Protein AF-A0A382KDP5-F1 (afdb_monomer)

Solvent-accessible surface area (backbone atoms only — not comparable to full-atom values): 7736 Å² total; per-residue (Å²): 133,80,72,82,82,57,81,83,31,88,44,58,60,41,64,60,52,49,53,49,50,27,47,78,70,71,48,83,89,84,82,64,87,94,60,88,79,91,74,75,79,58,66,72,56,68,33,63,94,37,27,59,58,49,53,52,37,44,52,44,19,50,53,51,51,29,61,76,77,44,56,70,66,58,34,51,50,50,54,50,52,51,45,48,54,35,53,54,58,66,70,37,68,76,68,73,54,83,75,69,97,77,52,58,89,62,39,64,68,57,38,52,50,60,63,72,53,72,81,73,73,76,86,124

Mean predicted aligned error: 7.05 Å

InterPro domains:
  IPR029044 Nucleotide-diphospho-sugar transferases [G3DSA:3.90.550.10] (1-58)
  IPR029044 Nucleotide-diphospho-sugar transferases [SSF53448] (2-91)

Foldseek 3Di:
DLDDFDPLQPDPCSVVVSVVSCVVVVHDDDDDPVDDDDDPPCPPCQPPVCVLVSVVSNLLSVLVVCVVPHDPVVSVVVLVVLLVVLVVLLVPCVLVPDDPVRPPVSDNVSSVCSNPDDSPPPDD

Sequence (124 aa):
SVGLMDENHFLYNEEDDFCRRAREKGEKICFFPETSVLHLHAQSTHQNCHREKVIVEAYLSNIYFYSKYYSYFWNLFLRFLYKITFLLGLFSPSNFYNQDSRTVSGSFSLKIKLLLMNPEKNNF

Organism: NCBI:txid408172

Secondary structure (DSSP, 8-state):
---S--TT-SSSSHHHHHHHHHHHTTPPP---TT------TTTTTT-HHHHHHHHHHHHHHHHHHHHHHS-HHHHHHHHHHHHHHHHHHHH-GGGTS---TT-GGG-HHHHHHHHH--------

Structure (mmCIF, N/CA/C/O backbone):
data_AF-A0A382KDP5-F1
#
_entry.id   AF-A0A382KDP5-F1
#
loop_
_atom_site.group_PDB
_atom_site.id
_atom_site.type_symbol
_atom_site.label_atom_id
_atom_site.label_alt_id
_atom_site.label_comp_id
_atom_site.label_asym_id
_atom_site.label_entity_id
_atom_site.label_seq_id
_atom_site.pdbx_PDB_ins_code
_atom_site.Cartn_x
_atom_site.Cartn_y
_atom_site.Cartn_z
_atom_site.occupancy
_atom_site.B_iso_or_equiv
_atom_site.auth_seq_id
_atom_site.auth_comp_id
_atom_site.auth_asym_id
_atom_site.auth_atom_id
_atom_site.pdbx_PDB_model_num
ATOM 1 N N . SER A 1 1 ? -23.173 2.062 6.433 1.00 84.50 1 SER A N 1
ATOM 2 C CA . SER A 1 1 ? -22.479 1.460 5.274 1.00 84.50 1 SER A CA 1
ATOM 3 C C . SER A 1 1 ? -21.019 1.913 5.241 1.00 84.50 1 SER A C 1
ATOM 5 O O . SER A 1 1 ? -20.703 2.983 5.765 1.00 84.50 1 SER A O 1
ATOM 7 N N . VAL A 1 2 ? -20.109 1.111 4.670 1.00 93.00 2 VAL A N 1
ATOM 8 C CA . VAL A 1 2 ? -18.653 1.391 4.628 1.00 93.00 2 VAL A CA 1
ATOM 9 C C . VAL A 1 2 ? -18.298 2.570 3.710 1.00 93.00 2 VAL A C 1
ATOM 11 O O . VAL A 1 2 ? -17.400 3.341 4.053 1.00 93.00 2 VAL A O 1
ATOM 14 N N . GLY A 1 3 ? -19.078 2.795 2.650 1.00 94.81 3 GLY A N 1
ATOM 15 C CA . GLY A 1 3 ? -18.825 3.794 1.603 1.00 94.81 3 GLY A CA 1
ATOM 16 C C . GLY A 1 3 ? -18.307 3.131 0.324 1.00 94.81 3 GLY A C 1
ATOM 17 O O . GLY A 1 3 ? -18.292 1.905 0.247 1.00 94.81 3 GLY A O 1
ATOM 18 N N . LEU A 1 4 ? -17.893 3.928 -0.664 1.00 96.06 4 LEU A N 1
ATOM 19 C CA . LEU A 1 4 ? -17.241 3.434 -1.885 1.00 96.06 4 LEU A CA 1
ATOM 20 C C . LEU A 1 4 ? -15.741 3.156 -1.650 1.00 96.06 4 LEU A C 1
ATOM 22 O O . LEU A 1 4 ? -15.221 3.332 -0.537 1.00 96.06 4 LEU A O 1
ATOM 26 N N . MET A 1 5 ? -15.058 2.674 -2.689 1.00 95.62 5 MET A N 1
ATOM 27 C CA . MET A 1 5 ? -13.594 2.608 -2.722 1.00 95.62 5 MET A CA 1
ATOM 28 C C . MET A 1 5 ? -12.992 4.016 -2.781 1.00 95.62 5 MET A C 1
ATOM 30 O O . MET A 1 5 ? -13.632 4.953 -3.248 1.00 95.62 5 MET A O 1
ATOM 34 N N . ASP A 1 6 ? -11.783 4.157 -2.245 1.00 95.12 6 ASP A N 1
ATOM 35 C CA . ASP A 1 6 ? -11.060 5.426 -2.224 1.00 95.12 6 ASP A CA 1
ATOM 36 C C . ASP A 1 6 ? -10.316 5.617 -3.552 1.00 95.12 6 ASP A C 1
ATOM 38 O O . ASP A 1 6 ? -9.404 4.856 -3.870 1.00 95.12 6 ASP A O 1
ATOM 42 N N . GLU A 1 7 ? -10.694 6.634 -4.325 1.00 94.00 7 GLU A N 1
ATOM 43 C CA . GLU A 1 7 ? -10.117 6.916 -5.648 1.00 94.00 7 GLU A CA 1
ATOM 44 C C . GLU A 1 7 ? -8.642 7.352 -5.582 1.00 94.00 7 GLU A C 1
ATOM 46 O O . GLU A 1 7 ? -7.938 7.367 -6.596 1.00 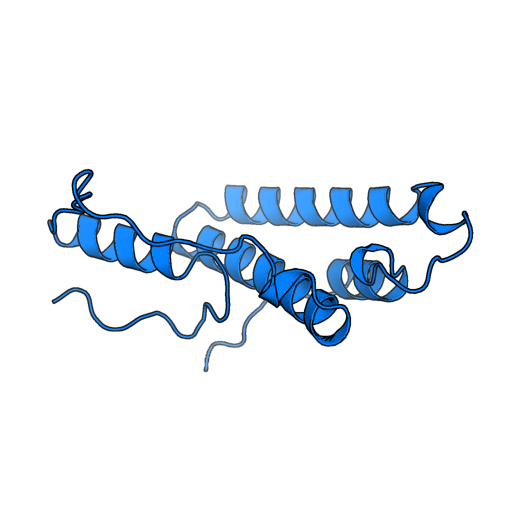94.00 7 GLU A O 1
ATOM 51 N N . ASN A 1 8 ? -8.119 7.630 -4.380 1.00 91.88 8 ASN A N 1
ATOM 52 C CA . ASN A 1 8 ? -6.686 7.824 -4.174 1.00 91.88 8 ASN A CA 1
ATOM 53 C C . ASN A 1 8 ? -5.876 6.529 -4.345 1.00 91.88 8 ASN A C 1
ATOM 55 O O . ASN A 1 8 ? -4.652 6.606 -4.487 1.00 91.88 8 ASN A O 1
ATOM 59 N N . HIS A 1 9 ? -6.519 5.362 -4.393 1.00 93.56 9 HIS A N 1
ATOM 60 C CA . HIS A 1 9 ? -5.897 4.092 -4.751 1.00 93.56 9 HIS A CA 1
ATOM 61 C C . HIS A 1 9 ? -6.341 3.654 -6.151 1.00 93.56 9 HIS A C 1
ATOM 63 O O . HIS A 1 9 ? -7.439 3.142 -6.335 1.00 93.56 9 HIS A O 1
ATOM 69 N N . PHE A 1 10 ? -5.472 3.827 -7.153 1.00 91.56 10 PHE A N 1
ATOM 70 C CA . PHE A 1 10 ? -5.710 3.238 -8.478 1.00 91.56 10 PHE A CA 1
ATOM 71 C C . PHE A 1 10 ? -5.381 1.738 -8.497 1.00 91.56 10 PHE A C 1
ATOM 73 O O .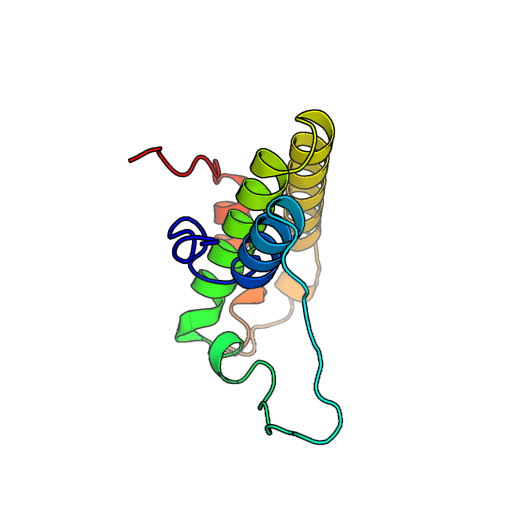 PHE A 1 10 ? -6.052 0.965 -9.172 1.00 91.56 10 PHE A O 1
ATOM 80 N N . LEU A 1 11 ? -4.311 1.346 -7.798 1.00 92.12 11 LEU A N 1
ATOM 81 C CA . LEU A 1 11 ? -3.842 -0.032 -7.683 1.00 92.12 11 LEU A CA 1
ATOM 82 C C . LEU A 1 11 ? -3.036 -0.181 -6.386 1.00 92.12 11 LEU A C 1
ATOM 84 O O . LEU A 1 11 ? -2.205 0.686 -6.091 1.00 92.12 11 LEU A O 1
ATOM 88 N N . TYR A 1 12 ? -3.229 -1.295 -5.682 1.00 94.19 12 TYR A N 1
ATOM 89 C CA . TYR A 1 12 ? -2.651 -1.610 -4.370 1.00 94.19 12 TYR A CA 1
ATOM 90 C C . TYR A 1 12 ? -3.201 -0.754 -3.216 1.00 94.19 12 TYR A C 1
ATOM 92 O O . TYR A 1 12 ? -3.381 0.458 -3.341 1.00 94.19 12 TYR A O 1
ATOM 100 N N . ASN A 1 13 ? -3.382 -1.399 -2.058 1.00 96.88 13 ASN A N 1
ATOM 101 C CA . ASN A 1 13 ? -3.927 -0.861 -0.804 1.00 96.88 13 ASN A CA 1
ATOM 102 C C . ASN A 1 13 ? -5.400 -0.400 -0.841 1.00 96.88 13 ASN A C 1
ATOM 104 O O . ASN A 1 13 ? -5.934 -0.038 0.204 1.00 96.88 13 ASN A O 1
ATOM 108 N N . GLU A 1 14 ? -6.082 -0.454 -1.986 1.00 97.00 14 GLU A N 1
ATOM 109 C CA . GLU A 1 14 ? -7.517 -0.181 -2.140 1.00 97.00 14 GLU A CA 1
ATOM 110 C C . GLU A 1 14 ? -8.374 -1.146 -1.311 1.00 97.00 14 GLU A C 1
ATOM 112 O O . GLU A 1 14 ? -9.314 -0.736 -0.624 1.00 97.00 14 GLU A O 1
ATOM 117 N N . GLU A 1 15 ? -8.015 -2.430 -1.331 1.00 96.38 15 GLU A N 1
ATOM 118 C CA . GLU A 1 15 ? -8.706 -3.478 -0.581 1.00 96.38 15 GLU A CA 1
ATOM 119 C C . GLU A 1 15 ? -8.390 -3.382 0.912 1.00 96.38 15 GLU A C 1
ATOM 121 O O . GLU A 1 15 ? -9.296 -3.499 1.739 1.00 96.38 15 GLU A O 1
ATOM 126 N N . ASP A 1 16 ? -7.126 -3.125 1.260 1.00 96.94 16 ASP A N 1
ATOM 127 C CA . ASP A 1 16 ? -6.677 -2.966 2.646 1.00 96.94 16 ASP A CA 1
ATOM 128 C C . ASP A 1 16 ? -7.330 -1.751 3.314 1.00 96.94 16 ASP A C 1
ATOM 130 O O . ASP A 1 16 ? -7.796 -1.844 4.455 1.00 96.94 16 ASP A O 1
ATOM 134 N N . ASP A 1 17 ? -7.419 -0.628 2.597 1.00 97.62 17 ASP A N 1
ATOM 135 C CA . ASP A 1 17 ? -8.133 0.578 3.021 1.00 97.62 17 ASP A CA 1
ATOM 136 C C . ASP A 1 17 ? -9.614 0.283 3.273 1.00 97.62 17 ASP A C 1
ATOM 138 O O . ASP A 1 17 ? -10.146 0.571 4.351 1.00 97.62 17 ASP A O 1
ATOM 142 N N . PHE A 1 18 ? -10.276 -0.352 2.303 1.00 97.44 18 PHE A N 1
ATOM 143 C CA . PHE A 1 18 ? -11.689 -0.695 2.414 1.00 97.44 18 PHE A CA 1
ATOM 144 C C . PHE A 1 18 ? -11.950 -1.644 3.590 1.00 97.44 18 PHE A C 1
ATOM 146 O O . PHE A 1 18 ? -12.849 -1.406 4.402 1.00 97.44 18 PHE A O 1
ATOM 153 N N . CYS A 1 19 ? -11.129 -2.686 3.730 1.00 97.25 19 CYS A N 1
ATOM 154 C CA . CYS A 1 19 ? -11.202 -3.653 4.820 1.00 97.25 19 CYS A CA 1
ATOM 155 C C . CYS A 1 19 ? -10.973 -2.998 6.185 1.00 97.25 19 CYS A C 1
ATOM 157 O O . CYS A 1 19 ? -11.664 -3.324 7.155 1.00 97.25 19 CYS A O 1
ATOM 159 N N . ARG A 1 20 ? -10.032 -2.054 6.284 1.00 97.31 20 ARG A N 1
ATOM 160 C CA . ARG A 1 20 ? -9.788 -1.319 7.527 1.00 97.31 20 ARG A CA 1
ATOM 161 C C . ARG A 1 20 ? -10.977 -0.423 7.887 1.00 97.31 20 ARG A C 1
ATOM 163 O O . ARG A 1 20 ? -11.457 -0.521 9.015 1.00 97.31 20 ARG A O 1
ATOM 170 N N . ARG A 1 21 ? -11.529 0.340 6.934 1.00 97.38 21 ARG A N 1
ATOM 171 C CA . ARG A 1 21 ? -12.757 1.138 7.146 1.00 97.38 21 ARG A CA 1
ATOM 172 C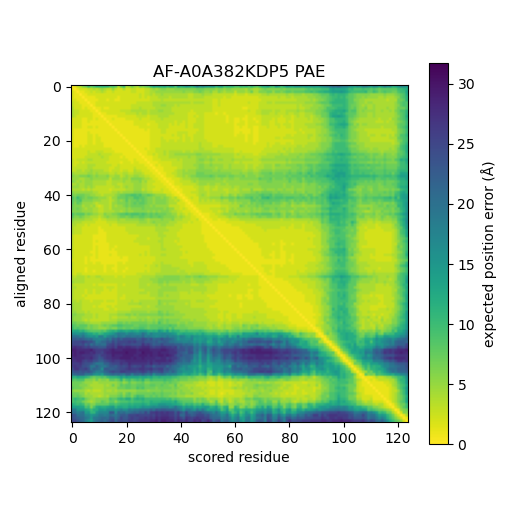 C . ARG A 1 21 ? -13.965 0.284 7.523 1.00 97.38 21 ARG A C 1
ATOM 174 O O . ARG A 1 21 ? -14.801 0.715 8.316 1.00 97.38 21 ARG A O 1
ATOM 181 N N . ALA A 1 22 ? -14.078 -0.915 6.955 1.00 97.69 22 ALA A N 1
ATOM 182 C CA . ALA A 1 22 ? -15.123 -1.866 7.314 1.00 97.69 22 ALA A CA 1
ATOM 183 C C . ALA A 1 22 ? -14.987 -2.297 8.784 1.00 97.69 22 ALA A C 1
ATOM 185 O O . ALA A 1 22 ? -15.948 -2.192 9.548 1.00 97.69 22 ALA A O 1
ATOM 186 N N . ARG A 1 23 ? -13.777 -2.681 9.212 1.00 97.19 23 ARG A N 1
ATOM 187 C CA . ARG A 1 23 ? -13.492 -3.050 10.611 1.00 97.19 23 ARG A CA 1
ATOM 188 C C . ARG A 1 23 ? -13.749 -1.905 11.589 1.00 97.19 23 ARG A C 1
ATOM 190 O O . ARG A 1 23 ? -14.334 -2.138 12.640 1.00 97.19 23 ARG A O 1
ATOM 197 N N . GLU A 1 24 ? -13.366 -0.677 11.243 1.00 96.44 24 GLU A N 1
ATOM 198 C CA . GLU A 1 24 ? -13.627 0.521 12.063 1.00 96.44 24 GLU A CA 1
ATOM 199 C C . GLU A 1 24 ? -15.127 0.768 12.289 1.00 96.44 24 GLU A C 1
ATOM 201 O O . GLU A 1 24 ? -15.518 1.342 13.304 1.00 96.44 24 GLU A O 1
ATOM 206 N N . LYS A 1 25 ? -15.978 0.289 11.376 1.00 97.00 25 LYS A N 1
ATOM 207 C CA . LYS A 1 25 ? -17.443 0.350 11.479 1.00 97.00 25 LYS A CA 1
ATOM 208 C C . LYS A 1 25 ? -18.068 -0.891 12.126 1.00 97.00 25 LYS A C 1
ATOM 210 O O . LYS A 1 25 ? -19.291 -0.987 12.181 1.00 97.00 25 LYS A O 1
ATOM 215 N N . GLY A 1 26 ? -17.256 -1.822 12.625 1.00 96.88 26 GLY A N 1
ATOM 216 C CA . GLY A 1 26 ? -17.722 -3.058 13.257 1.00 96.88 26 GLY A CA 1
ATOM 217 C C . GLY A 1 26 ? -18.174 -4.141 12.274 1.00 96.88 26 GLY A C 1
ATOM 218 O O . GLY A 1 26 ? -18.766 -5.134 12.698 1.00 96.88 26 GLY A O 1
ATOM 219 N N . GLU A 1 27 ? -17.896 -3.979 10.978 1.00 97.06 27 GLU A N 1
ATOM 220 C CA . GLU A 1 27 ? -18.214 -4.992 9.972 1.00 97.06 27 GLU A CA 1
ATOM 221 C C . GLU A 1 27 ? -17.256 -6.187 10.077 1.00 97.06 27 GLU A C 1
ATOM 223 O O . GLU A 1 27 ? -16.078 -6.057 10.432 1.00 97.06 27 GLU A O 1
ATOM 228 N N . LYS A 1 28 ? -17.756 -7.373 9.722 1.00 95.88 28 LYS A N 1
ATOM 229 C CA . LYS A 1 28 ? -16.962 -8.607 9.691 1.00 95.88 28 LYS A CA 1
ATOM 230 C C . LYS A 1 28 ? -16.383 -8.832 8.298 1.00 95.88 28 LYS A C 1
ATOM 232 O O . LYS A 1 28 ? -17.088 -8.716 7.302 1.00 95.88 28 LYS A O 1
ATOM 237 N N . ILE A 1 29 ? -15.110 -9.217 8.243 1.00 95.38 29 ILE A N 1
ATOM 238 C CA . ILE A 1 29 ? -14.464 -9.685 7.012 1.00 95.38 29 ILE A CA 1
ATOM 239 C C . ILE A 1 29 ? -14.518 -11.209 7.013 1.00 95.38 29 ILE A C 1
ATOM 241 O O . ILE A 1 29 ? -13.964 -11.841 7.913 1.00 95.38 29 ILE A O 1
ATOM 245 N N . CYS A 1 30 ? -15.192 -11.783 6.022 1.00 94.88 30 CYS A N 1
ATOM 246 C CA . CYS A 1 30 ? -15.425 -13.220 5.918 1.00 94.88 30 CYS A CA 1
ATOM 247 C C . CYS A 1 30 ? -14.620 -13.818 4.759 1.00 94.88 30 CYS A C 1
ATOM 249 O O . CYS A 1 30 ? -14.543 -13.231 3.683 1.00 94.88 30 CYS A O 1
ATOM 251 N N . PHE A 1 31 ? -14.069 -15.010 4.974 1.00 94.56 31 PHE A N 1
ATOM 252 C CA . PHE A 1 31 ? -13.431 -15.835 3.951 1.00 94.56 31 PHE A CA 1
ATOM 253 C C . PHE A 1 31 ? -14.212 -17.146 3.832 1.00 94.56 31 PHE A C 1
ATOM 255 O O . PHE A 1 31 ? -14.526 -17.756 4.852 1.00 94.56 31 PHE A O 1
ATOM 262 N N . PHE A 1 32 ? -14.529 -17.558 2.604 1.00 96.06 32 PHE A N 1
ATOM 263 C CA . PHE A 1 32 ? -15.314 -18.759 2.312 1.00 96.06 32 PHE A CA 1
ATOM 264 C C . PHE A 1 32 ? -14.418 -19.809 1.644 1.00 96.06 32 PHE A C 1
ATOM 266 O O . PHE A 1 32 ? -14.222 -19.738 0.429 1.00 96.06 32 PHE A O 1
ATOM 273 N N . PRO A 1 33 ? -13.841 -20.756 2.407 1.00 95.19 33 PRO A N 1
ATOM 274 C CA . PRO A 1 33 ? -12.889 -21.731 1.874 1.00 95.19 33 PRO A CA 1
ATOM 275 C C . PRO A 1 33 ? -13.508 -22.700 0.854 1.00 95.19 33 PRO A C 1
ATOM 277 O O . PRO A 1 33 ? -12.781 -23.289 0.057 1.00 95.19 33 PRO A O 1
ATOM 280 N N . GLU A 1 34 ? -14.833 -22.861 0.847 1.00 97.38 34 GLU A N 1
ATOM 281 C CA . GLU A 1 34 ? -15.558 -23.739 -0.078 1.00 97.38 34 GLU A CA 1
ATOM 282 C C . GLU A 1 34 ? -15.672 -23.156 -1.497 1.00 97.38 34 GLU A C 1
ATOM 284 O O . GLU A 1 34 ? -16.068 -23.858 -2.426 1.00 97.38 34 GLU A O 1
ATOM 289 N N . THR A 1 35 ? -15.341 -21.875 -1.682 1.00 96.19 35 THR A N 1
ATOM 290 C CA . THR A 1 35 ? -15.380 -21.192 -2.981 1.00 96.19 35 THR A CA 1
ATOM 291 C C . THR A 1 35 ? -13.964 -20.871 -3.444 1.00 96.19 35 THR A C 1
ATOM 293 O O . THR A 1 35 ? -13.142 -20.384 -2.672 1.00 96.19 35 THR A O 1
ATOM 296 N N . SER A 1 36 ? -13.670 -21.107 -4.724 1.00 95.00 36 SER A N 1
ATOM 297 C CA . SER A 1 36 ? -12.368 -20.780 -5.311 1.00 95.00 36 SER A CA 1
ATOM 298 C C . SER A 1 36 ? -12.511 -20.070 -6.653 1.00 95.00 36 SER A C 1
ATOM 300 O O . SER A 1 36 ? -13.473 -20.271 -7.392 1.00 95.00 36 SER A O 1
ATOM 302 N N . VAL A 1 37 ? -11.534 -19.215 -6.952 1.00 94.50 37 VAL A N 1
ATOM 303 C CA . VAL A 1 37 ? -11.405 -18.494 -8.220 1.00 94.50 37 VAL A CA 1
ATOM 304 C C . VAL A 1 37 ? -9.960 -18.633 -8.685 1.00 94.50 37 VAL A C 1
ATOM 306 O O . VAL A 1 37 ? -9.030 -18.451 -7.898 1.00 94.50 37 VAL A O 1
ATOM 309 N N . LEU A 1 38 ? -9.757 -18.953 -9.964 1.00 94.94 38 LEU A N 1
ATOM 310 C CA . LEU A 1 38 ? -8.423 -18.989 -10.554 1.00 94.94 38 LEU A CA 1
ATOM 311 C C . LEU A 1 38 ? -7.948 -17.560 -10.836 1.00 94.94 38 LEU A C 1
ATOM 313 O O . LEU A 1 38 ? -8.468 -16.893 -11.728 1.00 94.94 38 LEU A O 1
ATOM 317 N N . HIS A 1 39 ? -6.927 -17.110 -10.110 1.00 91.31 39 HIS A N 1
ATOM 318 C CA . HIS A 1 39 ? -6.257 -15.838 -10.366 1.00 91.31 39 HIS A CA 1
ATOM 319 C C . HIS A 1 39 ? -4.896 -16.091 -11.021 1.00 91.31 39 HIS A C 1
ATOM 321 O O . HIS A 1 39 ? -3.981 -16.638 -10.404 1.00 91.31 39 HIS A O 1
ATOM 327 N N . LEU A 1 40 ? -4.750 -15.669 -12.278 1.00 92.31 40 LEU A N 1
ATOM 328 C CA . LEU A 1 40 ? -3.468 -15.685 -12.981 1.00 92.31 40 LEU A CA 1
ATOM 329 C C . LEU A 1 40 ? -2.589 -14.542 -12.463 1.00 92.31 40 LEU A C 1
ATOM 331 O O . LEU A 1 40 ? -2.659 -13.406 -12.936 1.00 92.31 40 LEU A O 1
ATOM 335 N N . HIS A 1 41 ? -1.790 -14.852 -11.443 1.00 87.19 41 HIS A N 1
ATOM 336 C CA . HIS A 1 41 ? -1.013 -13.863 -10.709 1.00 87.19 41 HIS A CA 1
ATOM 337 C C . HIS A 1 41 ? -0.120 -13.025 -11.635 1.00 87.19 41 HIS A C 1
ATOM 339 O O . HIS A 1 41 ? 0.627 -13.550 -12.461 1.00 87.19 41 HIS A O 1
ATOM 345 N N . ALA A 1 42 ? -0.190 -11.706 -11.459 1.00 83.69 42 ALA A N 1
ATOM 346 C CA . ALA A 1 42 ? 0.675 -10.717 -12.095 1.00 83.69 42 ALA A CA 1
ATOM 347 C C . ALA A 1 42 ? 0.607 -10.614 -13.638 1.00 83.69 42 ALA A C 1
ATOM 349 O O . ALA A 1 42 ? 1.391 -9.879 -14.244 1.00 83.69 42 ALA A O 1
ATOM 350 N N . GLN A 1 43 ? -0.358 -11.275 -14.290 1.00 85.88 43 GLN A N 1
ATOM 351 C CA . GLN A 1 43 ? -0.487 -11.284 -15.755 1.00 85.88 43 GLN A CA 1
ATOM 352 C C . GLN A 1 43 ? -0.747 -9.888 -16.356 1.00 85.88 43 GLN A C 1
ATOM 354 O O . GLN A 1 43 ? -0.300 -9.595 -17.466 1.00 85.88 43 GLN A O 1
ATOM 359 N N . SER A 1 44 ? -1.449 -9.011 -15.636 1.00 84.81 44 SER A N 1
ATOM 360 C CA . SER A 1 44 ? -1.694 -7.617 -16.034 1.00 84.81 44 SER A CA 1
ATOM 361 C C . SER A 1 44 ? -0.551 -6.682 -15.631 1.00 84.81 44 SER A C 1
ATOM 363 O O . SER A 1 44 ? -0.186 -5.775 -16.378 1.00 84.81 44 SER A O 1
ATOM 365 N N . THR A 1 45 ? 0.064 -6.919 -14.471 1.00 87.31 45 THR A N 1
ATOM 366 C CA . THR A 1 45 ? 1.062 -6.017 -13.881 1.00 87.31 45 THR A CA 1
ATOM 367 C C . THR A 1 45 ? 2.481 -6.219 -14.416 1.00 87.31 45 THR A C 1
ATOM 369 O O . THR A 1 45 ? 3.303 -5.303 -14.327 1.00 87.31 45 THR A O 1
ATOM 372 N N . HIS A 1 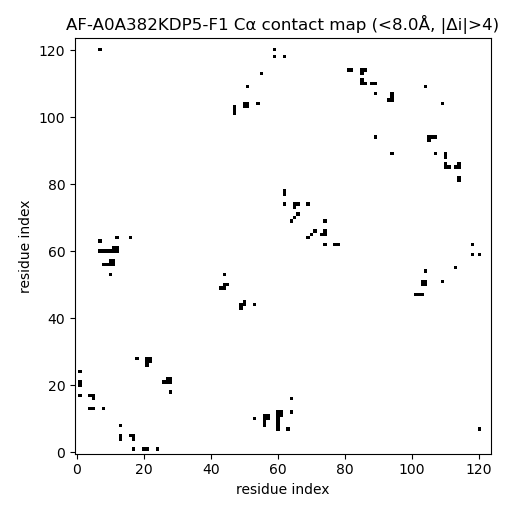46 ? 2.778 -7.384 -15.000 1.00 85.31 46 HIS A N 1
ATOM 373 C CA . HIS A 1 46 ? 4.074 -7.688 -15.623 1.00 85.31 46 HIS A CA 1
ATOM 374 C C . HIS A 1 46 ? 4.142 -7.345 -17.116 1.00 85.31 46 HIS A C 1
ATOM 376 O O . HIS A 1 46 ? 5.178 -7.550 -17.748 1.00 85.31 46 HIS A O 1
ATOM 382 N N . GLN A 1 47 ? 3.077 -6.782 -17.689 1.00 86.38 47 GLN A N 1
ATOM 383 C CA . GLN A 1 47 ? 3.104 -6.312 -19.070 1.00 86.38 47 GLN A CA 1
ATOM 384 C C . GLN A 1 47 ? 4.020 -5.093 -19.190 1.00 86.38 47 GLN A C 1
ATOM 386 O O . GLN A 1 47 ? 3.879 -4.119 -18.448 1.00 86.38 47 GLN A O 1
ATOM 391 N N . ASN A 1 48 ? 4.947 -5.121 -20.150 1.00 81.19 48 ASN A N 1
ATOM 392 C CA . ASN A 1 48 ? 5.948 -4.064 -20.314 1.00 81.19 48 ASN A CA 1
ATOM 393 C C . ASN A 1 48 ? 5.324 -2.673 -20.490 1.00 81.19 48 ASN A C 1
ATOM 395 O O . ASN A 1 48 ? 5.793 -1.717 -19.882 1.00 81.19 48 ASN A O 1
ATOM 399 N N . CYS A 1 49 ? 4.227 -2.566 -21.240 1.00 84.81 49 CYS A N 1
ATOM 400 C CA . CYS A 1 49 ? 3.500 -1.310 -21.446 1.00 84.81 49 CYS A CA 1
ATOM 401 C C . CYS A 1 49 ? 2.916 -0.701 -20.158 1.00 84.81 49 CYS A C 1
ATOM 403 O O . CYS A 1 49 ? 2.681 0.504 -20.109 1.00 84.81 49 CYS A O 1
ATOM 405 N N . HIS A 1 50 ? 2.685 -1.500 -19.113 1.00 87.75 50 HIS A N 1
ATOM 406 C CA . HIS A 1 50 ? 2.048 -1.055 -17.870 1.00 87.75 50 HIS A CA 1
ATOM 407 C C . HIS A 1 50 ? 2.993 -1.043 -16.675 1.00 87.75 50 HIS A C 1
ATOM 409 O O . HIS A 1 50 ? 2.704 -0.394 -15.670 1.00 87.75 50 HIS A O 1
ATOM 415 N N . ARG A 1 51 ? 4.138 -1.721 -16.775 1.00 86.81 51 ARG A N 1
ATOM 416 C CA . ARG A 1 51 ? 5.030 -1.964 -15.642 1.00 86.81 51 ARG A CA 1
ATOM 417 C C . ARG A 1 51 ? 5.515 -0.681 -14.967 1.00 86.81 51 ARG A C 1
ATOM 419 O O . ARG A 1 51 ? 5.584 -0.652 -13.743 1.00 86.81 51 ARG A O 1
ATOM 426 N N . GLU A 1 52 ? 5.807 0.373 -15.734 1.00 88.31 52 GLU A N 1
ATOM 427 C CA . GLU A 1 52 ? 6.172 1.678 -15.164 1.00 88.31 52 GLU A CA 1
ATOM 428 C C . GLU A 1 52 ? 5.038 2.240 -14.300 1.00 88.31 52 GLU A C 1
ATOM 430 O O . GLU A 1 52 ? 5.250 2.551 -13.129 1.00 88.31 52 GLU A O 1
ATOM 435 N N . LYS A 1 53 ? 3.825 2.315 -14.864 1.00 90.69 53 LYS A N 1
ATOM 436 C CA . LYS A 1 53 ? 2.641 2.823 -14.166 1.00 90.69 53 LYS A CA 1
ATOM 437 C C . LYS A 1 53 ? 2.363 2.009 -12.905 1.00 90.69 53 LYS A C 1
ATOM 439 O O . LYS A 1 53 ? 2.165 2.590 -11.852 1.00 90.69 53 LYS A O 1
ATOM 444 N N . VAL A 1 54 ? 2.433 0.682 -12.984 1.00 92.19 54 VAL A N 1
ATOM 445 C CA . VAL A 1 54 ? 2.247 -0.213 -11.829 1.00 92.19 54 VAL A CA 1
ATOM 446 C C . VAL A 1 54 ? 3.224 0.115 -10.697 1.00 92.19 54 VAL A C 1
ATOM 448 O O . VAL A 1 54 ? 2.813 0.163 -9.543 1.00 92.19 54 VAL A O 1
ATOM 451 N N . ILE A 1 55 ? 4.505 0.355 -11.001 1.00 91.19 55 ILE A N 1
ATOM 452 C CA . ILE A 1 55 ? 5.512 0.696 -9.981 1.00 91.19 55 ILE A CA 1
ATOM 453 C C . ILE A 1 55 ? 5.213 2.064 -9.355 1.00 91.19 55 ILE A C 1
ATOM 455 O O . ILE A 1 55 ? 5.295 2.209 -8.135 1.00 91.19 55 ILE A O 1
ATOM 459 N N . VAL A 1 56 ? 4.859 3.057 -10.175 1.00 91.81 56 VAL A N 1
ATOM 460 C CA . VAL A 1 56 ? 4.511 4.404 -9.698 1.00 91.81 56 VAL A CA 1
ATOM 461 C C . VAL A 1 56 ? 3.267 4.366 -8.808 1.00 91.81 56 VAL A C 1
ATOM 463 O O . VAL A 1 56 ? 3.292 4.925 -7.715 1.00 91.81 56 VAL A O 1
ATOM 466 N N . GLU A 1 57 ? 2.212 3.672 -9.231 1.00 93.50 57 GLU A N 1
ATOM 467 C CA . GLU A 1 57 ? 0.965 3.558 -8.466 1.00 93.50 57 GLU A CA 1
ATOM 468 C C . GLU A 1 57 ? 1.170 2.764 -7.174 1.00 93.50 57 GLU A C 1
ATOM 470 O O . GLU A 1 57 ? 0.699 3.192 -6.126 1.00 93.50 57 GLU A O 1
ATOM 475 N N . ALA A 1 58 ? 1.970 1.691 -7.192 1.00 93.00 58 ALA A N 1
ATOM 476 C CA . ALA A 1 58 ? 2.347 0.977 -5.972 1.00 93.00 58 ALA A CA 1
ATOM 477 C C . ALA A 1 58 ? 3.082 1.889 -4.978 1.00 93.00 58 ALA A C 1
ATOM 479 O O . ALA A 1 58 ? 2.809 1.854 -3.778 1.00 93.00 58 ALA A O 1
ATOM 480 N N . TYR A 1 59 ? 4.015 2.716 -5.456 1.00 93.69 59 TYR A N 1
ATOM 481 C CA . TYR A 1 59 ? 4.709 3.682 -4.606 1.00 93.69 59 TYR A CA 1
ATOM 482 C C . TYR A 1 59 ? 3.732 4.713 -4.019 1.00 93.69 59 TYR A C 1
ATOM 484 O O . TYR A 1 59 ? 3.704 4.908 -2.803 1.00 93.69 59 TYR A O 1
ATOM 492 N N . LEU A 1 60 ? 2.891 5.322 -4.859 1.00 93.75 60 LEU A N 1
ATOM 493 C CA . LEU A 1 60 ? 1.900 6.317 -4.442 1.00 93.75 60 LEU A CA 1
ATOM 494 C C . LEU A 1 60 ? 0.893 5.758 -3.434 1.00 93.75 60 LEU A C 1
ATOM 496 O O . LEU A 1 60 ? 0.694 6.362 -2.379 1.00 93.75 60 LEU A O 1
ATOM 500 N N . SER A 1 61 ? 0.302 4.598 -3.724 1.00 95.12 61 SER A N 1
ATOM 501 C CA . SER A 1 61 ? -0.648 3.926 -2.835 1.00 95.12 61 SER A CA 1
ATOM 502 C C . SER A 1 61 ? -0.031 3.592 -1.481 1.00 95.12 61 SER A C 1
ATOM 504 O O . SER A 1 61 ? -0.697 3.743 -0.460 1.00 95.12 61 SER A O 1
ATOM 506 N N . ASN A 1 62 ? 1.237 3.174 -1.428 1.00 95.31 62 ASN A N 1
ATOM 507 C CA . ASN A 1 62 ? 1.913 2.886 -0.159 1.00 95.31 62 ASN A CA 1
ATOM 508 C C . ASN A 1 62 ? 2.149 4.144 0.676 1.00 95.31 62 ASN A C 1
ATOM 510 O O . ASN A 1 62 ? 1.862 4.155 1.874 1.00 95.31 62 ASN A O 1
ATOM 514 N N . ILE A 1 63 ? 2.624 5.223 0.053 1.00 94.94 63 ILE A N 1
ATOM 515 C CA . ILE A 1 63 ? 2.828 6.488 0.761 1.00 94.94 63 ILE A CA 1
ATOM 516 C C . ILE A 1 63 ? 1.502 7.064 1.270 1.00 94.94 63 ILE A C 1
ATOM 518 O O . ILE A 1 63 ? 1.444 7.511 2.419 1.00 94.94 63 ILE A O 1
ATOM 522 N N . TYR A 1 64 ? 0.447 7.026 0.453 1.00 95.12 64 TYR A N 1
ATOM 523 C CA . TYR A 1 64 ? -0.881 7.491 0.848 1.00 95.12 64 TYR A CA 1
ATOM 524 C C . TYR A 1 64 ? -1.448 6.649 1.998 1.00 95.12 64 TYR A C 1
ATOM 526 O O . TYR A 1 64 ? -1.783 7.202 3.047 1.00 95.12 64 TYR A O 1
ATOM 534 N N . PHE A 1 65 ? -1.435 5.318 1.876 1.00 96.25 65 PHE A N 1
ATOM 535 C CA . PHE A 1 65 ? -1.921 4.412 2.921 1.00 96.25 65 PHE A CA 1
ATOM 536 C C . PHE A 1 65 ? -1.206 4.634 4.260 1.00 96.25 65 PHE A C 1
ATOM 538 O O . PHE A 1 65 ? -1.844 4.741 5.309 1.00 96.25 65 PHE A O 1
ATOM 545 N N . TYR A 1 66 ? 0.123 4.795 4.233 1.00 96.06 66 TYR A N 1
ATOM 546 C CA . TYR A 1 66 ? 0.884 5.090 5.446 1.00 96.06 66 TYR A CA 1
ATOM 547 C C . TYR A 1 66 ? 0.533 6.449 6.044 1.00 96.06 66 TYR A C 1
ATOM 549 O O . TYR A 1 66 ? 0.524 6.582 7.262 1.00 96.06 66 TYR A O 1
ATOM 557 N N . SER A 1 67 ? 0.255 7.459 5.218 1.00 94.69 67 SER A N 1
ATOM 558 C CA . SER A 1 67 ? -0.140 8.782 5.717 1.00 94.69 67 SER A CA 1
ATOM 559 C C . SER A 1 67 ? -1.534 8.778 6.344 1.00 94.69 67 SER A C 1
ATOM 561 O O . SER A 1 67 ? -1.771 9.508 7.300 1.00 94.69 67 SER A O 1
ATOM 563 N N . LYS A 1 68 ? -2.429 7.919 5.843 1.00 95.25 68 LYS A N 1
ATOM 564 C CA . LYS A 1 68 ? -3.806 7.783 6.322 1.00 95.25 68 LYS A CA 1
ATOM 565 C C . LYS A 1 68 ? -3.896 7.033 7.651 1.00 95.25 68 LYS A C 1
ATOM 567 O O . LYS A 1 68 ? -4.730 7.363 8.487 1.00 95.25 68 LYS A O 1
ATOM 572 N N . TYR A 1 69 ? -3.041 6.028 7.849 1.00 96.00 69 TYR A N 1
ATOM 573 C CA . TYR A 1 69 ? -3.223 5.037 8.915 1.00 96.00 69 TYR A CA 1
ATOM 574 C C . TYR A 1 69 ? -2.071 4.884 9.904 1.00 96.00 69 TYR A C 1
ATOM 576 O O . TYR A 1 69 ? -2.239 4.218 10.929 1.00 96.00 69 TYR A O 1
ATOM 584 N N . TYR A 1 70 ? -0.906 5.455 9.609 1.00 95.44 70 TYR A N 1
ATOM 585 C CA . TYR A 1 70 ? 0.283 5.353 10.446 1.00 95.44 70 TYR A CA 1
ATOM 586 C C . TYR A 1 70 ? 0.790 6.746 10.811 1.00 95.44 70 TYR A C 1
ATOM 588 O O . TYR A 1 70 ? 0.427 7.753 10.207 1.00 95.44 70 TYR A O 1
ATOM 596 N N . SER A 1 71 ? 1.632 6.818 11.842 1.00 94.12 71 SER A N 1
ATOM 597 C CA . SER A 1 71 ? 2.181 8.098 12.280 1.00 94.12 71 SER A CA 1
ATOM 598 C C . SER A 1 71 ? 3.077 8.723 11.207 1.00 94.12 71 SER A C 1
ATOM 600 O O . SER A 1 71 ? 3.695 8.030 10.392 1.00 94.12 71 SER A O 1
ATOM 602 N N . TYR A 1 72 ? 3.213 10.050 11.265 1.00 91.88 72 TYR A N 1
ATOM 603 C CA . TYR A 1 72 ? 4.108 10.811 10.390 1.00 91.88 72 TYR A CA 1
ATOM 604 C 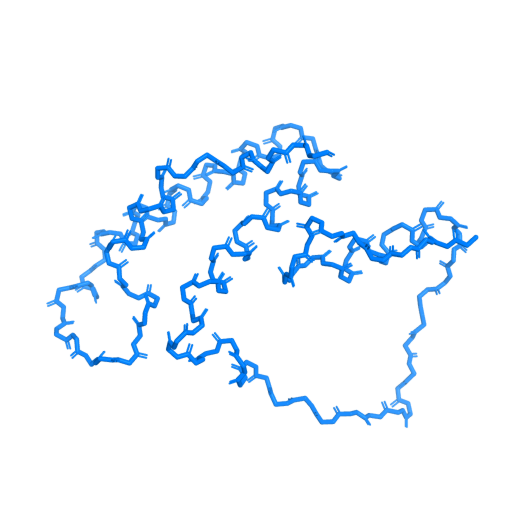C . TYR A 1 72 ? 5.530 10.224 10.347 1.00 91.88 72 TYR A C 1
ATOM 606 O O . TYR A 1 72 ? 6.130 10.127 9.279 1.00 91.88 72 TYR A O 1
ATOM 614 N N . PHE A 1 73 ? 6.045 9.755 11.490 1.00 95.50 73 PHE A N 1
ATOM 615 C CA . PHE A 1 73 ? 7.357 9.114 11.570 1.00 95.50 73 PHE A CA 1
ATOM 616 C C . PHE A 1 73 ? 7.448 7.847 10.710 1.00 95.50 73 PHE A C 1
ATOM 618 O O . PHE A 1 73 ? 8.408 7.686 9.960 1.00 95.50 73 PHE A O 1
ATOM 625 N N . TRP A 1 74 ? 6.442 6.968 10.765 1.00 94.62 74 TRP A N 1
ATOM 626 C CA . TRP A 1 74 ? 6.407 5.763 9.932 1.00 94.62 74 TRP A 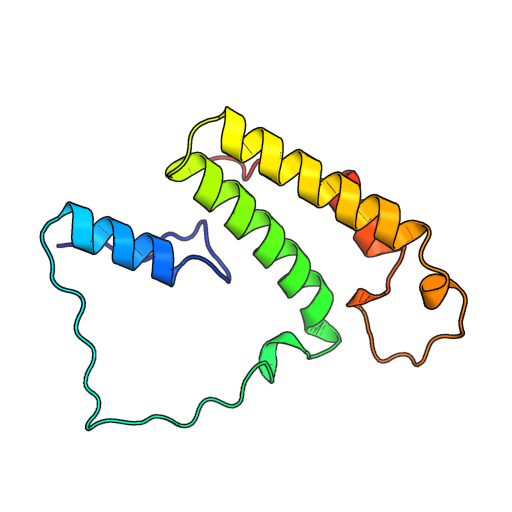CA 1
ATOM 627 C C . TRP A 1 74 ? 6.280 6.093 8.447 1.00 94.62 74 TRP A C 1
ATOM 629 O O . TRP A 1 74 ? 6.912 5.436 7.620 1.00 94.62 74 TRP A O 1
ATOM 639 N N . ASN A 1 75 ? 5.526 7.139 8.100 1.00 92.62 75 ASN A N 1
ATOM 640 C CA . ASN A 1 75 ? 5.455 7.618 6.722 1.00 92.62 75 ASN A CA 1
ATOM 641 C C . ASN A 1 75 ? 6.817 8.140 6.228 1.00 92.62 75 ASN A C 1
ATOM 643 O O . ASN A 1 75 ? 7.257 7.792 5.131 1.00 92.62 75 ASN A O 1
ATOM 647 N N . LEU A 1 76 ? 7.522 8.920 7.053 1.00 93.25 76 LEU A N 1
ATOM 648 C CA . LEU A 1 76 ? 8.858 9.424 6.738 1.00 93.25 76 LEU A CA 1
ATOM 649 C C . LEU A 1 76 ? 9.877 8.287 6.606 1.00 93.25 76 LEU A C 1
ATOM 651 O O . LEU A 1 76 ? 10.671 8.275 5.664 1.00 93.25 76 LEU A O 1
ATOM 655 N N . PHE A 1 77 ? 9.825 7.311 7.512 1.00 95.94 77 PHE A N 1
ATOM 656 C CA . PHE A 1 77 ? 10.683 6.133 7.466 1.00 95.94 77 PHE A CA 1
ATOM 657 C C . PHE A 1 77 ? 10.456 5.321 6.186 1.00 95.94 77 PHE A C 1
ATOM 659 O O . PHE A 1 77 ? 11.417 4.975 5.503 1.00 95.94 77 PHE A O 1
ATOM 666 N N . LEU A 1 78 ? 9.199 5.096 5.790 1.00 94.81 78 LEU A N 1
ATOM 667 C CA . LEU A 1 78 ? 8.878 4.423 4.532 1.00 94.81 78 LEU A CA 1
ATOM 668 C C . LEU A 1 78 ? 9.425 5.188 3.316 1.00 94.81 78 LEU A C 1
ATOM 670 O O . LEU A 1 78 ? 10.045 4.594 2.434 1.00 94.81 78 LEU A O 1
ATOM 674 N N . ARG A 1 79 ? 9.254 6.516 3.276 1.00 93.50 79 ARG A N 1
ATOM 675 C CA . ARG A 1 79 ? 9.826 7.365 2.214 1.00 93.50 79 ARG A CA 1
ATOM 676 C C . ARG A 1 79 ? 11.345 7.238 2.154 1.00 93.50 79 ARG A C 1
ATOM 678 O O . ARG A 1 79 ? 11.908 7.166 1.065 1.00 93.50 79 ARG A O 1
ATOM 685 N N . PHE A 1 80 ? 12.002 7.206 3.309 1.00 94.31 80 PHE A N 1
ATOM 686 C CA . PHE A 1 80 ? 13.443 7.014 3.403 1.00 94.31 80 PHE A CA 1
ATOM 687 C C . PHE A 1 80 ? 13.874 5.642 2.867 1.00 94.31 80 PHE A C 1
ATOM 689 O O . PHE A 1 80 ? 14.788 5.579 2.044 1.00 94.31 80 PHE A O 1
ATOM 696 N N . LEU A 1 81 ? 13.174 4.567 3.243 1.00 95.06 81 LEU A N 1
ATOM 697 C CA . LEU A 1 81 ? 13.428 3.224 2.718 1.00 95.06 81 LEU A CA 1
ATOM 698 C C . LEU A 1 81 ? 13.287 3.169 1.194 1.00 95.06 81 LEU A C 1
ATOM 700 O O . LEU A 1 81 ? 14.190 2.671 0.528 1.00 95.06 81 LEU A O 1
ATOM 704 N N . TYR A 1 82 ? 12.226 3.751 0.627 1.00 93.94 82 TYR A N 1
ATOM 705 C CA . TYR A 1 82 ? 12.068 3.826 -0.828 1.00 93.94 82 TYR A CA 1
ATOM 706 C C . TYR A 1 82 ? 13.227 4.558 -1.504 1.00 93.94 82 TYR A C 1
ATOM 708 O O . TYR A 1 82 ? 13.758 4.067 -2.500 1.00 93.94 82 TYR A O 1
ATOM 716 N N . LYS A 1 83 ? 13.669 5.697 -0.951 1.00 91.94 83 LYS A N 1
ATOM 717 C CA . LYS A 1 83 ? 14.833 6.424 -1.479 1.00 91.94 83 LYS A CA 1
ATOM 718 C C . LYS A 1 83 ? 16.089 5.556 -1.459 1.00 91.94 83 LYS A C 1
ATOM 720 O O . LYS A 1 83 ? 16.791 5.514 -2.465 1.00 91.94 83 LYS A O 1
ATOM 725 N N . ILE A 1 84 ? 16.346 4.828 -0.369 1.00 92.56 84 ILE A N 1
ATOM 726 C CA . ILE A 1 84 ? 17.462 3.873 -0.297 1.00 92.56 84 ILE A CA 1
ATOM 727 C C . ILE A 1 84 ? 17.321 2.798 -1.375 1.00 92.56 84 ILE A C 1
ATOM 729 O O . ILE A 1 84 ? 18.272 2.559 -2.114 1.00 92.56 84 ILE A O 1
ATOM 733 N N . THR A 1 85 ? 16.153 2.165 -1.500 1.00 89.56 85 THR A N 1
ATOM 734 C CA . THR A 1 85 ? 15.923 1.106 -2.491 1.00 89.56 85 THR A CA 1
ATOM 735 C C . THR A 1 85 ? 16.150 1.607 -3.915 1.00 89.56 85 THR A C 1
ATOM 737 O O . THR A 1 85 ? 16.809 0.928 -4.703 1.00 89.56 85 THR A O 1
ATOM 740 N N . PHE A 1 86 ? 15.662 2.803 -4.250 1.00 88.81 86 PHE A N 1
ATOM 741 C CA . PHE A 1 86 ? 15.885 3.393 -5.567 1.00 88.81 86 PHE A CA 1
ATOM 742 C C . PHE A 1 86 ? 17.358 3.745 -5.788 1.00 88.81 86 PHE A C 1
ATOM 744 O O . PHE A 1 86 ? 17.881 3.403 -6.845 1.00 88.81 86 PHE A O 1
ATOM 751 N N . LEU A 1 87 ? 18.043 4.326 -4.794 1.00 89.44 87 LEU A N 1
ATOM 752 C CA . LEU A 1 87 ? 19.475 4.645 -4.860 1.00 89.44 87 LEU A CA 1
ATOM 753 C C . LEU A 1 87 ? 20.337 3.393 -5.048 1.00 89.44 87 LEU A C 1
ATOM 755 O O . LEU A 1 87 ? 21.096 3.324 -6.009 1.00 89.44 87 LEU A O 1
ATOM 759 N N . LEU A 1 88 ? 20.184 2.375 -4.197 1.00 88.19 88 LEU A N 1
ATOM 760 C CA . LEU A 1 88 ? 20.875 1.086 -4.352 1.00 88.19 88 LEU A CA 1
ATOM 761 C C . LEU A 1 88 ? 20.561 0.459 -5.713 1.00 88.19 88 LEU A C 1
ATOM 763 O O . LEU A 1 88 ? 21.440 -0.071 -6.392 1.00 88.19 88 LEU A O 1
ATOM 767 N N . GLY A 1 89 ? 19.311 0.599 -6.151 1.00 82.62 89 GLY A N 1
ATOM 768 C CA . GLY A 1 89 ? 18.863 0.195 -7.468 1.00 82.62 89 GLY A CA 1
ATOM 769 C C . GLY A 1 89 ? 19.590 0.895 -8.616 1.00 82.62 89 GLY A C 1
ATOM 770 O O . GLY A 1 89 ? 19.652 0.281 -9.675 1.00 82.62 89 GLY A O 1
ATOM 771 N N . LEU A 1 90 ? 20.134 2.109 -8.461 1.00 82.06 90 LEU A N 1
ATOM 772 C CA . LEU A 1 90 ? 20.950 2.801 -9.479 1.00 82.06 90 LEU A CA 1
ATOM 773 C C . LEU A 1 90 ? 22.382 2.249 -9.549 1.00 82.06 90 LEU A C 1
ATOM 775 O O . LEU A 1 90 ? 22.963 2.193 -10.630 1.00 82.06 90 LEU A O 1
ATOM 779 N N . PHE A 1 91 ? 22.926 1.802 -8.416 1.00 80.31 91 PHE A N 1
ATOM 780 C CA . PHE A 1 91 ? 24.284 1.253 -8.321 1.00 80.31 91 PHE A CA 1
ATOM 781 C C . PHE A 1 91 ? 24.364 -0.251 -8.600 1.00 80.31 91 PHE A C 1
ATOM 783 O O . PHE A 1 91 ? 25.458 -0.797 -8.713 1.00 8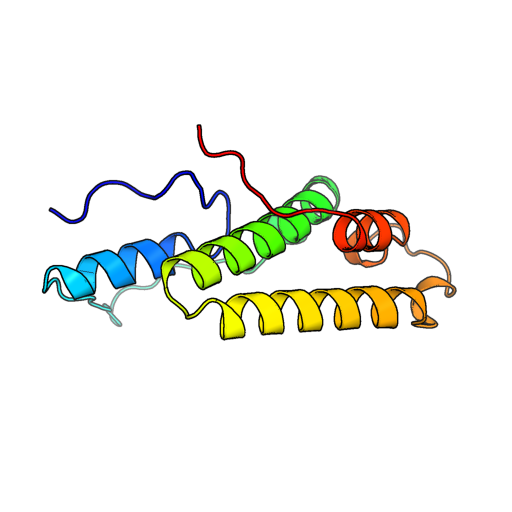0.31 91 PHE A O 1
ATOM 790 N N . SER A 1 92 ? 23.222 -0.933 -8.725 1.00 74.88 92 SER A N 1
ATOM 791 C CA . SER A 1 92 ? 23.196 -2.358 -9.046 1.00 74.88 92 SER A CA 1
ATOM 792 C C . SER A 1 92 ? 23.884 -2.637 -10.399 1.00 74.88 92 SER A C 1
ATOM 794 O O . SER A 1 92 ? 23.476 -2.060 -11.414 1.00 74.88 92 SER A O 1
ATOM 796 N N . PRO A 1 93 ? 24.862 -3.566 -10.467 1.00 61.38 93 PRO A N 1
ATOM 797 C CA . PRO A 1 93 ? 25.529 -3.946 -11.717 1.00 61.38 93 PRO A CA 1
ATOM 798 C C . PRO A 1 93 ? 24.560 -4.515 -12.766 1.00 61.38 93 PRO A C 1
ATOM 800 O O . PRO A 1 93 ? 24.850 -4.501 -13.961 1.00 61.38 93 PRO A O 1
ATOM 803 N N . SER A 1 94 ? 23.369 -4.948 -12.334 1.00 61.16 94 SER A N 1
ATOM 804 C CA . SER A 1 94 ? 22.264 -5.360 -13.205 1.00 61.16 94 SER A CA 1
ATOM 805 C C . SER A 1 94 ? 21.731 -4.243 -14.113 1.00 61.16 94 SER A C 1
ATOM 807 O O . SER A 1 94 ? 20.961 -4.537 -15.017 1.00 61.16 94 SER A O 1
ATOM 809 N N . ASN A 1 95 ? 22.096 -2.975 -13.880 1.00 56.28 95 ASN A N 1
ATOM 810 C CA . ASN A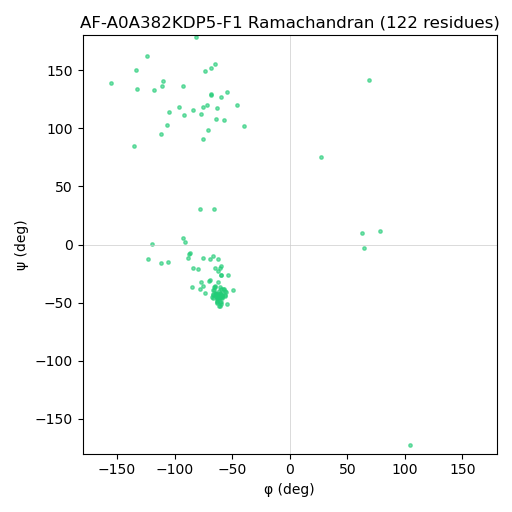 1 95 ? 21.776 -1.868 -14.790 1.00 56.28 95 ASN A CA 1
ATOM 811 C C . ASN A 1 95 ? 22.723 -1.797 -16.003 1.00 56.28 95 ASN A C 1
ATOM 813 O O . ASN A 1 95 ? 22.371 -1.168 -16.995 1.00 56.28 95 ASN A O 1
ATOM 817 N N . PHE A 1 96 ? 23.917 -2.401 -15.913 1.00 53.03 96 PHE A N 1
ATOM 818 C CA . PHE A 1 96 ? 24.969 -2.338 -16.938 1.00 53.03 96 PHE A CA 1
ATOM 819 C C . PHE A 1 96 ? 25.123 -3.637 -17.746 1.00 53.03 96 PHE A C 1
ATOM 821 O O . PHE A 1 96 ? 25.734 -3.621 -18.812 1.00 53.03 96 PHE A O 1
ATOM 828 N N . TYR A 1 97 ? 24.559 -4.759 -17.285 1.00 44.88 97 TYR A N 1
ATOM 829 C CA . TYR A 1 97 ? 24.426 -5.961 -18.110 1.00 44.88 97 TYR A CA 1
ATOM 830 C C . TYR A 1 97 ? 23.286 -5.768 -19.119 1.00 44.88 97 TYR A C 1
ATOM 832 O O . TYR A 1 97 ? 22.141 -5.549 -18.729 1.00 44.88 97 TYR A O 1
ATOM 840 N N . ASN A 1 98 ? 23.633 -5.822 -20.409 1.00 44.59 98 ASN A N 1
ATOM 841 C CA . ASN A 1 98 ? 22.759 -5.623 -21.568 1.00 44.59 98 ASN A CA 1
ATOM 842 C C . ASN A 1 98 ? 21.364 -6.258 -21.408 1.00 44.59 98 ASN A C 1
ATOM 844 O O . ASN A 1 98 ? 21.181 -7.461 -21.560 1.00 44.59 98 ASN A O 1
ATOM 848 N N . GLN A 1 99 ? 20.394 -5.400 -21.100 1.00 47.78 99 GLN A N 1
ATOM 849 C CA . GLN A 1 99 ? 19.170 -5.158 -21.861 1.00 47.78 99 GLN A CA 1
ATOM 850 C C . GLN A 1 99 ? 18.658 -6.318 -22.724 1.00 47.78 99 GLN A C 1
ATOM 852 O O . GLN A 1 99 ? 18.661 -6.259 -23.951 1.00 47.78 99 GLN A O 1
ATOM 857 N N . ASP A 1 100 ? 18.072 -7.316 -22.072 1.00 40.16 100 ASP A N 1
ATOM 858 C CA . ASP A 1 100 ? 16.897 -7.940 -22.663 1.00 40.16 100 ASP A CA 1
ATOM 859 C C . ASP A 1 100 ? 15.771 -6.904 -22.517 1.00 40.16 100 ASP A C 1
ATOM 861 O O . ASP A 1 100 ? 15.470 -6.446 -21.411 1.00 40.16 100 ASP A O 1
ATOM 865 N N . SER A 1 101 ? 15.190 -6.459 -23.627 1.00 43.03 101 SER A N 1
ATOM 866 C CA . SER A 1 101 ? 14.186 -5.386 -23.765 1.00 43.03 101 SER A CA 1
ATOM 867 C C . SER A 1 101 ? 12.826 -5.700 -23.101 1.00 43.03 101 SER A C 1
ATOM 869 O O . SER A 1 101 ? 11.769 -5.252 -23.542 1.00 43.03 101 SER A O 1
ATOM 871 N N . ARG A 1 102 ? 12.848 -6.482 -22.017 1.00 48.62 102 ARG A N 1
ATOM 872 C CA . ARG A 1 102 ? 11.721 -7.167 -21.380 1.00 48.62 102 ARG A CA 1
ATOM 873 C C . ARG A 1 102 ? 11.476 -6.759 -19.922 1.00 48.62 102 ARG A C 1
ATOM 875 O O . ARG A 1 102 ? 10.566 -7.308 -19.313 1.00 48.62 102 ARG A O 1
ATOM 882 N N . THR A 1 103 ? 12.257 -5.846 -19.329 1.00 52.38 103 THR A N 1
ATOM 883 C CA . THR A 1 103 ? 12.095 -5.462 -17.910 1.00 52.38 103 THR A CA 1
ATOM 884 C C . THR A 1 103 ? 12.154 -3.944 -17.686 1.00 52.38 103 THR A C 1
ATOM 886 O O . THR A 1 103 ? 13.156 -3.372 -17.266 1.00 52.38 103 THR A O 1
ATOM 889 N N . VAL A 1 104 ? 11.021 -3.258 -17.864 1.00 55.50 104 VAL A N 1
ATOM 890 C CA . VAL A 1 104 ? 10.861 -1.820 -17.524 1.00 55.50 104 VAL A CA 1
ATOM 891 C C . VAL A 1 104 ? 11.254 -1.498 -16.069 1.00 55.50 104 VAL A C 1
ATOM 893 O O . VAL A 1 104 ? 11.717 -0.399 -15.771 1.00 55.50 104 VAL A O 1
ATOM 896 N N . SER A 1 105 ? 11.168 -2.484 -15.167 1.00 51.50 105 SER A N 1
ATOM 897 C CA . SER A 1 105 ? 11.618 -2.389 -13.769 1.00 51.50 105 SER A CA 1
ATOM 898 C C . SER A 1 105 ? 13.120 -2.086 -13.604 1.00 51.50 105 SER A C 1
ATOM 900 O O . SER A 1 105 ? 13.532 -1.641 -12.532 1.00 51.50 105 SER A O 1
ATOM 902 N N . GLY A 1 106 ? 13.941 -2.332 -14.632 1.00 56.09 106 GLY A N 1
ATOM 903 C CA . GLY A 1 106 ? 15.372 -2.020 -14.647 1.00 56.09 106 GLY A CA 1
ATOM 904 C C . GLY A 1 106 ? 15.704 -0.597 -15.107 1.00 56.09 106 GLY A C 1
ATOM 905 O O . GLY A 1 106 ? 16.858 -0.193 -15.006 1.00 56.09 106 GLY A O 1
ATOM 906 N N . SER A 1 107 ? 14.720 0.175 -15.585 1.00 69.81 107 SER A N 1
ATOM 907 C CA . SER A 1 107 ? 14.964 1.483 -16.202 1.00 69.81 107 SER A CA 1
ATOM 908 C C . SER A 1 107 ? 15.564 2.484 -15.210 1.00 69.81 107 SER A C 1
ATOM 910 O O . SER A 1 107 ? 14.938 2.867 -14.218 1.00 69.81 107 SER A O 1
ATOM 912 N N . PHE A 1 108 ? 16.781 2.946 -15.506 1.00 77.00 108 PHE A N 1
ATOM 913 C CA . PHE A 1 108 ? 17.474 4.000 -14.762 1.00 77.00 108 PHE A CA 1
ATOM 914 C C . PHE A 1 108 ? 16.625 5.279 -14.671 1.00 77.00 108 PHE A C 1
ATOM 916 O O . PHE A 1 108 ? 16.510 5.880 -13.603 1.00 77.00 108 PHE A O 1
ATOM 923 N N . SER A 1 109 ? 15.954 5.644 -15.770 1.00 80.69 109 SER A N 1
ATOM 924 C CA . SER A 1 109 ? 15.074 6.816 -15.841 1.00 80.69 109 SER A CA 1
ATOM 925 C C . SER A 1 109 ? 13.906 6.727 -14.853 1.00 80.69 109 SER A C 1
ATOM 927 O O . SER A 1 109 ? 13.638 7.690 -14.138 1.00 80.69 109 SER A O 1
ATOM 929 N N . LEU A 1 110 ? 13.270 5.555 -14.731 1.00 83.06 110 LEU A N 1
ATOM 930 C CA . LEU A 1 110 ? 12.175 5.346 -13.780 1.00 83.06 110 LEU A CA 1
ATOM 931 C C . LEU A 1 110 ? 12.645 5.497 -12.327 1.00 83.06 110 LEU A C 1
ATOM 933 O O . LEU A 1 110 ? 11.963 6.119 -11.517 1.00 83.06 110 LEU A O 1
ATOM 937 N N . LYS A 1 111 ? 13.824 4.969 -11.992 1.00 83.56 111 LYS A N 1
ATOM 938 C CA . LYS A 1 111 ? 14.391 5.083 -10.638 1.00 83.56 111 LYS A CA 1
ATOM 939 C C . LYS A 1 111 ? 14.710 6.536 -10.279 1.00 83.56 111 LYS A C 1
ATOM 941 O O . LYS A 1 111 ? 14.382 6.964 -9.177 1.00 83.56 111 LYS A O 1
ATOM 946 N N . ILE A 1 112 ? 15.280 7.306 -11.211 1.00 84.12 112 ILE A N 1
ATOM 947 C CA . ILE A 1 112 ? 15.503 8.750 -11.028 1.00 84.12 112 ILE A CA 1
ATOM 948 C C . ILE A 1 112 ? 14.171 9.489 -10.873 1.00 84.12 112 ILE A C 1
ATOM 950 O O . ILE A 1 112 ? 14.024 10.285 -9.947 1.00 84.12 112 ILE A O 1
ATOM 954 N N . LYS A 1 113 ? 13.181 9.185 -11.722 1.00 87.00 113 LYS A N 1
ATOM 955 C CA . LYS A 1 113 ? 11.829 9.749 -11.625 1.00 87.00 113 LYS A CA 1
ATOM 956 C C . LYS A 1 113 ? 11.236 9.511 -10.238 1.00 87.00 113 LYS A C 1
ATOM 958 O O . LYS A 1 113 ? 10.822 10.474 -9.611 1.00 87.00 113 LYS A O 1
ATOM 963 N N . LEU A 1 114 ? 11.258 8.275 -9.736 1.00 87.31 114 LEU A N 1
ATOM 964 C CA . LEU A 1 114 ? 10.738 7.919 -8.409 1.00 87.31 114 LEU A CA 1
ATOM 965 C C . LEU A 1 114 ? 11.521 8.569 -7.259 1.00 87.31 114 LEU A C 1
ATOM 967 O O . LEU A 1 114 ? 10.920 8.965 -6.265 1.00 87.31 114 LEU A O 1
ATOM 971 N N . LEU A 1 115 ? 12.843 8.705 -7.387 1.00 86.94 115 LEU A N 1
ATOM 972 C CA . LEU A 1 115 ? 13.687 9.354 -6.379 1.00 86.94 115 LEU A CA 1
ATOM 973 C C . LEU A 1 115 ? 13.376 10.852 -6.236 1.00 86.94 115 LEU A C 1
ATOM 975 O O . LEU A 1 115 ? 13.402 11.383 -5.123 1.00 86.94 115 LEU A O 1
ATOM 979 N N . LEU A 1 116 ? 13.107 11.519 -7.361 1.00 85.31 116 LEU A N 1
ATOM 980 C CA . LEU A 1 116 ? 12.795 12.949 -7.431 1.00 85.31 116 LEU A CA 1
ATOM 981 C C . LEU A 1 116 ? 11.300 13.247 -7.256 1.00 85.31 116 LEU A C 1
ATOM 983 O O . LEU A 1 116 ? 10.922 14.405 -7.086 1.00 85.31 116 LEU A O 1
ATOM 987 N N . MET A 1 117 ? 10.448 12.223 -7.301 1.00 84.44 117 MET A N 1
ATOM 988 C CA . MET A 1 117 ? 9.006 12.383 -7.186 1.00 84.44 117 MET A CA 1
ATOM 989 C C . MET A 1 117 ? 8.633 12.838 -5.777 1.00 84.44 117 MET A C 1
ATOM 991 O O . MET A 1 117 ? 9.001 12.199 -4.791 1.00 84.44 117 MET A O 1
ATOM 995 N N . ASN A 1 118 ? 7.852 13.914 -5.679 1.00 79.31 118 ASN A N 1
ATOM 996 C CA . ASN A 1 118 ? 7.154 14.236 -4.444 1.00 79.31 118 ASN A CA 1
ATOM 997 C C . ASN A 1 118 ? 5.765 13.581 -4.497 1.00 79.31 118 ASN A C 1
ATOM 999 O O . ASN A 1 118 ? 4.953 13.980 -5.329 1.00 79.31 118 ASN A O 1
ATOM 1003 N N . PRO A 1 119 ? 5.474 12.563 -3.673 1.00 69.50 119 PRO A N 1
ATOM 1004 C CA . PRO A 1 119 ? 4.218 11.816 -3.740 1.00 69.50 119 PRO A CA 1
ATOM 1005 C C . PRO A 1 119 ? 3.038 12.562 -3.095 1.00 69.50 119 PRO A C 1
ATOM 1007 O O . PRO A 1 119 ? 2.129 11.926 -2.568 1.00 69.50 119 PRO A O 1
ATOM 1010 N N . GLU A 1 120 ? 3.029 13.895 -3.109 1.00 64.88 120 GLU A N 1
ATOM 1011 C CA . GLU A 1 120 ? 1.820 14.635 -2.759 1.00 64.88 120 GLU A CA 1
ATOM 1012 C C . GLU A 1 120 ? 0.811 14.450 -3.890 1.00 64.88 120 GLU A C 1
ATOM 1014 O O . GLU A 1 120 ? 0.883 15.092 -4.937 1.00 64.88 120 GLU A O 1
ATOM 1019 N N . LYS A 1 121 ? -0.125 13.514 -3.696 1.00 55.12 121 LYS A N 1
ATOM 1020 C CA . LYS A 1 121 ? -1.377 13.559 -4.441 1.00 55.12 121 LYS A CA 1
ATOM 1021 C C . LYS A 1 121 ? -2.057 14.846 -3.999 1.00 55.12 121 LYS A C 1
ATOM 1023 O O . LYS A 1 121 ? -2.466 14.958 -2.847 1.00 55.12 121 LYS A O 1
ATOM 1028 N N . ASN A 1 122 ? -2.074 15.832 -4.894 1.00 39.62 122 ASN A N 1
ATOM 1029 C CA . ASN A 1 122 ? -2.863 17.042 -4.728 1.00 39.62 122 ASN A CA 1
ATOM 1030 C C . ASN A 1 122 ? -4.260 16.624 -4.265 1.00 39.62 122 ASN A C 1
ATOM 1032 O O . ASN A 1 122 ? -4.923 15.852 -4.956 1.00 39.62 122 ASN A O 1
ATOM 1036 N N . ASN A 1 123 ? -4.656 17.102 -3.085 1.00 34.22 123 ASN A N 1
ATOM 1037 C CA . ASN A 1 123 ? -6.040 17.050 -2.642 1.00 34.22 123 ASN A CA 1
ATOM 1038 C C . ASN A 1 123 ? -6.864 17.779 -3.713 1.00 34.22 123 ASN A C 1
ATOM 1040 O O . ASN A 1 123 ? -6.724 18.996 -3.853 1.00 34.22 123 ASN A O 1
ATOM 1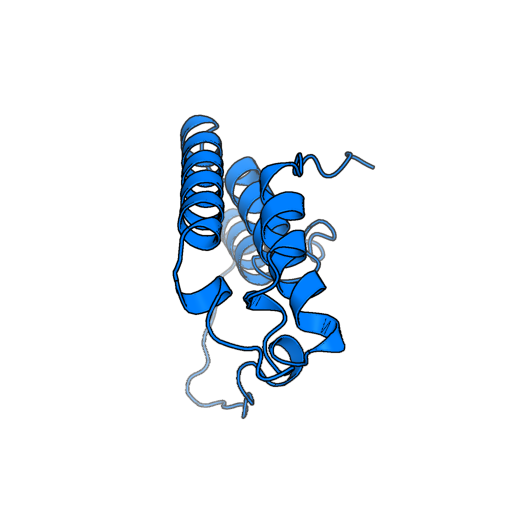044 N N . PHE A 1 124 ? -7.628 17.032 -4.508 1.00 33.50 124 PHE A N 1
ATOM 1045 C CA . PHE A 1 124 ? -8.740 17.593 -5.268 1.00 33.50 124 PHE A CA 1
ATOM 1046 C C . PHE A 1 124 ? -9.928 17.798 -4.329 1.00 33.50 124 PHE A C 1
ATOM 1048 O O . PHE A 1 124 ? -10.134 16.927 -3.451 1.00 33.50 124 PHE A O 1
#

Nearest PDB structures (foldseek):
  8j9j-assembly1_E6  TM=2.161E-01  e=6.977E+00  Euglena gracilis

pLDDT: mean 84.85, std 16.33, range [33.5, 97.69]

Radius of gyration: 17.53 Å; Cα contacts (8 Å, |Δi|>4): 80; chains: 1; bounding box: 48×41×37 Å